Protein AF-A0A256Z0J1-F1 (afdb_monomer_lite)

Secondary structure (DSSP, 8-state):
----SEEEEEEE--S-TT-HHHHHHHHHHHHHHHEETTEE-TTEEEEEE-SS-EEEEETTT--S--SSHHHHHHHHHHHHTT---TTEEEES-GGGS--SEEEEHHHHHHSGGG---TTPPSSEEEEEEEEEETTEEEETTT-S-HHHHHHHHHHHHHHTT---

Radius of gyration: 14.75 Å; chains: 1; bounding box: 40×30×37 Å

Foldseek 3Di:
DLAQQEEEEEEEEDPCLPDLQSLLLVLLLLCLQFDDPPAGQQSYKYWYHYPVWIKIAGSVWADQNDNDSVSSSVVSNCVSVVHDGTRMDTDPDPVPRPAPAEDALLCCVVCVVPDDPVDDDPNYYYYWYWDDDPPAIATPPPRHRNSVSSNVVVVSCVVVVSGD

Structure (mmCIF, N/CA/C/O backbone):
data_AF-A0A256Z0J1-F1
#
_entry.id   AF-A0A256Z0J1-F1
#
loop_
_atom_site.group_PDB
_atom_site.id
_atom_site.type_symbol
_atom_site.label_atom_id
_atom_site.label_alt_id
_atom_site.label_comp_id
_atom_site.label_asym_id
_atom_site.label_entity_id
_atom_site.label_seq_id
_atom_site.pdbx_PDB_ins_code
_atom_site.Cartn_x
_atom_site.Cartn_y
_atom_site.Cartn_z
_atom_site.occupancy
_atom_site.B_iso_or_equiv
_atom_site.auth_seq_id
_atom_site.auth_comp_id
_atom_site.auth_asym_id
_atom_site.auth_atom_id
_atom_site.pdbx_PDB_model_num
ATOM 1 N N . MET A 1 1 ? -5.782 -16.691 -9.161 1.00 43.44 1 MET A N 1
ATOM 2 C CA . MET A 1 1 ? -5.906 -15.248 -8.829 1.00 43.44 1 MET A CA 1
ATOM 3 C C . MET A 1 1 ? -4.965 -14.476 -9.742 1.00 43.44 1 MET A C 1
ATOM 5 O O . MET A 1 1 ? -3.817 -14.888 -9.820 1.00 43.44 1 MET A O 1
ATOM 9 N N . LYS A 1 2 ? -5.387 -13.412 -10.449 1.00 52.56 2 LYS A N 1
ATOM 10 C CA . LYS A 1 2 ? -4.395 -12.513 -11.076 1.00 52.56 2 LYS A CA 1
ATOM 11 C C . LYS A 1 2 ? -3.597 -11.883 -9.928 1.00 52.56 2 LYS A C 1
ATOM 13 O O . LYS A 1 2 ? -4.152 -11.115 -9.148 1.00 52.56 2 LYS A O 1
ATOM 18 N N . SER A 1 3 ? -2.371 -12.370 -9.762 1.00 74.62 3 SER A N 1
ATOM 19 C CA . SER A 1 3 ? -1.482 -12.101 -8.633 1.00 74.62 3 SER A CA 1
ATOM 20 C C . SER A 1 3 ? -1.133 -10.619 -8.571 1.00 74.62 3 SER A C 1
ATOM 22 O O . SER A 1 3 ? -0.901 -10.006 -9.614 1.00 74.62 3 SER A O 1
ATOM 24 N N . CYS A 1 4 ? -1.062 -10.055 -7.364 1.00 88.31 4 CYS A N 1
ATOM 25 C CA . CYS A 1 4 ? -0.420 -8.762 -7.150 1.00 88.31 4 CYS A CA 1
ATOM 26 C C . CYS A 1 4 ? 0.990 -8.833 -7.760 1.00 88.31 4 CYS A C 1
ATOM 28 O O . CYS A 1 4 ? 1.701 -9.812 -7.529 1.00 88.31 4 CYS A O 1
ATOM 30 N N . ARG A 1 5 ? 1.385 -7.851 -8.570 1.00 90.88 5 ARG A N 1
ATOM 31 C CA . ARG A 1 5 ? 2.785 -7.699 -8.994 1.00 90.88 5 ARG A CA 1
ATOM 32 C C . ARG A 1 5 ? 3.553 -6.861 -7.991 1.00 90.88 5 ARG A C 1
ATOM 34 O O . ARG A 1 5 ? 4.674 -7.217 -7.645 1.00 90.88 5 ARG A O 1
ATOM 41 N N . ARG A 1 6 ? 2.911 -5.807 -7.490 1.00 91.81 6 ARG A N 1
ATOM 42 C CA . ARG A 1 6 ? 3.437 -4.915 -6.460 1.00 91.81 6 ARG A CA 1
ATOM 43 C C . ARG A 1 6 ? 2.632 -5.080 -5.188 1.00 91.81 6 ARG A C 1
ATOM 45 O O . ARG A 1 6 ? 1.399 -5.093 -5.228 1.00 91.81 6 ARG A O 1
ATOM 52 N N . VAL A 1 7 ? 3.325 -5.174 -4.067 1.00 95.50 7 VAL A N 1
ATOM 53 C CA . VAL A 1 7 ? 2.710 -5.201 -2.747 1.00 95.50 7 VAL A CA 1
ATOM 54 C C . VAL A 1 7 ? 3.415 -4.184 -1.868 1.00 95.50 7 VAL A C 1
ATOM 56 O O . VAL A 1 7 ? 4.615 -4.289 -1.631 1.00 95.50 7 VAL A O 1
ATOM 59 N N . PHE A 1 8 ? 2.666 -3.223 -1.346 1.00 97.50 8 PHE A N 1
ATOM 60 C CA . PHE A 1 8 ? 3.146 -2.385 -0.255 1.00 97.50 8 PHE A CA 1
ATOM 61 C C . PHE A 1 8 ? 2.707 -3.011 1.061 1.00 97.50 8 PHE A C 1
ATOM 63 O O . PHE A 1 8 ? 1.513 -3.202 1.277 1.00 97.50 8 PHE A O 1
ATOM 70 N N . ILE A 1 9 ? 3.659 -3.360 1.919 1.00 97.38 9 ILE A N 1
ATOM 71 C CA . ILE A 1 9 ? 3.390 -3.870 3.262 1.00 97.38 9 ILE A CA 1
ATOM 72 C C . ILE A 1 9 ? 3.672 -2.734 4.237 1.00 97.38 9 ILE A C 1
ATOM 74 O O . ILE A 1 9 ? 4.802 -2.261 4.365 1.00 97.38 9 ILE A O 1
ATOM 78 N N . ILE A 1 10 ? 2.617 -2.271 4.888 1.00 96.50 10 ILE A N 1
ATOM 79 C CA . ILE A 1 10 ? 2.622 -1.088 5.729 1.00 96.50 10 ILE A CA 1
ATOM 80 C C . ILE A 1 10 ? 2.394 -1.539 7.165 1.00 96.50 10 ILE A C 1
ATOM 82 O O . ILE A 1 10 ? 1.285 -1.921 7.537 1.00 96.50 10 ILE A O 1
ATOM 86 N N . HIS A 1 11 ? 3.445 -1.486 7.973 1.00 94.56 11 HIS A N 1
ATOM 87 C CA . HIS A 1 11 ? 3.341 -1.762 9.399 1.00 94.56 11 HIS A CA 1
ATOM 88 C C . HIS A 1 11 ? 3.052 -0.455 10.123 1.00 94.56 11 HIS A C 1
ATOM 90 O O . HIS A 1 11 ? 3.885 0.453 10.120 1.00 94.56 11 HIS A O 1
ATOM 96 N N . VAL A 1 12 ? 1.875 -0.348 10.732 1.00 87.94 12 VAL A N 1
ATOM 97 C CA . VAL A 1 12 ? 1.452 0.855 11.448 1.00 87.94 12 VAL A CA 1
ATOM 98 C C . VAL A 1 12 ? 1.399 0.549 12.934 1.00 87.94 12 VAL A C 1
ATOM 100 O O . VAL A 1 12 ? 0.428 -0.022 13.431 1.00 87.94 12 VAL A O 1
ATOM 103 N N . TYR A 1 13 ? 2.442 0.949 13.656 1.00 76.75 13 TYR A N 1
ATOM 104 C CA . TYR A 1 13 ? 2.499 0.794 15.104 1.00 76.75 13 TYR A CA 1
ATOM 105 C C . TYR A 1 13 ? 1.979 2.070 15.765 1.00 76.75 13 TYR A C 1
ATOM 107 O O . TYR A 1 13 ? 2.715 3.031 15.962 1.00 76.75 13 TYR A O 1
ATOM 115 N N . SER A 1 14 ? 0.688 2.079 16.097 1.00 70.44 14 SER A N 1
ATOM 116 C CA . SER A 1 14 ? 0.095 3.095 16.968 1.00 70.44 14 SER A CA 1
ATOM 117 C C . SER A 1 14 ? -0.526 2.419 18.181 1.00 70.44 14 SER A C 1
ATOM 119 O O . SER A 1 14 ? -1.242 1.425 18.050 1.00 70.44 14 SER A O 1
ATOM 121 N N . SER A 1 15 ? -0.281 2.974 19.367 1.00 61.97 15 SER A N 1
ATOM 122 C CA . SER A 1 15 ? -0.975 2.571 20.594 1.00 61.97 15 SER A CA 1
ATOM 123 C C . SER A 1 15 ? -2.445 3.019 20.602 1.00 61.97 15 SER A C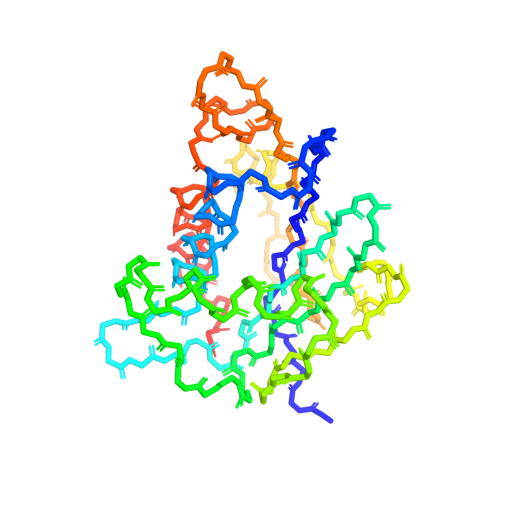 1
ATOM 125 O O . SER A 1 15 ? -3.240 2.506 21.389 1.00 61.97 15 SER A O 1
ATOM 127 N N . LYS A 1 16 ? -2.837 3.934 19.702 1.00 65.06 16 LYS A N 1
ATOM 128 C CA . LYS A 1 16 ? -4.181 4.518 19.603 1.00 65.06 16 LYS A CA 1
ATOM 129 C C . LYS A 1 16 ? -4.884 4.044 18.328 1.00 65.06 16 LYS A C 1
ATOM 131 O O . LYS A 1 16 ? -4.931 4.741 17.322 1.00 65.06 16 LYS A O 1
ATOM 136 N N . THR A 1 17 ? -5.476 2.853 18.372 1.00 58.19 17 THR A N 1
ATOM 137 C CA . THR A 1 17 ? -6.104 2.205 17.198 1.00 58.19 17 THR A CA 1
ATOM 138 C C . THR A 1 17 ? -7.380 2.884 16.669 1.00 58.19 17 THR A C 1
ATOM 140 O O . THR A 1 17 ? -7.864 2.482 15.620 1.00 58.19 17 THR A O 1
ATOM 143 N N . ASN A 1 18 ? -7.929 3.882 17.376 1.00 63.19 18 ASN A N 1
ATOM 144 C CA . ASN A 1 18 ? -9.140 4.637 16.999 1.00 63.19 18 ASN A CA 1
ATOM 145 C C . ASN A 1 18 ? -8.872 6.142 16.801 1.00 63.19 18 ASN A C 1
ATOM 147 O O . ASN A 1 18 ? -9.791 6.954 16.869 1.00 63.19 18 ASN A O 1
ATOM 151 N N . ASP A 1 19 ? -7.616 6.531 16.602 1.00 76.56 19 ASP A N 1
ATOM 152 C CA . ASP A 1 19 ? -7.276 7.914 16.279 1.00 76.56 19 ASP A CA 1
ATOM 153 C C . ASP A 1 19 ? -7.738 8.255 14.846 1.00 76.56 19 ASP A C 1
ATOM 155 O O . ASP A 1 19 ? -7.416 7.556 13.886 1.00 76.56 19 ASP A O 1
ATOM 159 N N . GLU A 1 20 ? -8.499 9.336 14.671 1.00 84.50 20 GLU A N 1
ATOM 160 C CA . GLU A 1 20 ? -8.901 9.810 13.339 1.00 84.50 20 GLU A CA 1
ATOM 161 C C . GLU A 1 20 ? -7.685 10.173 12.474 1.00 84.50 20 GLU A C 1
ATOM 163 O O . GLU A 1 20 ? -7.706 9.953 11.262 1.00 84.50 20 GLU A O 1
ATOM 168 N N . GLY A 1 21 ? -6.596 10.661 13.079 1.00 85.81 21 GLY A N 1
ATOM 169 C CA . GLY A 1 21 ? -5.335 10.885 12.371 1.00 85.81 21 GLY A CA 1
ATOM 170 C C . GLY A 1 21 ? -4.765 9.585 11.802 1.00 85.81 21 GLY A C 1
ATOM 171 O O . GLY A 1 21 ? -4.380 9.525 10.635 1.00 85.81 21 GLY A O 1
ATOM 172 N N . TYR A 1 22 ? -4.805 8.517 12.595 1.00 86.12 22 TYR A N 1
ATOM 173 C CA . TYR A 1 22 ? -4.359 7.183 12.202 1.00 86.12 22 TYR A CA 1
ATOM 174 C C . TYR A 1 22 ? -5.166 6.615 11.024 1.00 86.12 22 TYR A C 1
ATOM 176 O O . TYR A 1 22 ? -4.590 6.143 10.039 1.00 86.12 22 TYR A O 1
ATOM 184 N N . LEU A 1 23 ? -6.499 6.708 11.085 1.00 91.19 23 LEU A N 1
ATOM 185 C CA . LEU A 1 23 ? -7.375 6.248 10.003 1.00 91.19 23 LEU A CA 1
ATOM 186 C C . LEU A 1 23 ? -7.112 7.013 8.700 1.00 91.19 23 LEU A C 1
ATOM 188 O O . LEU A 1 23 ? -7.026 6.400 7.633 1.00 91.19 23 LEU A O 1
ATOM 192 N N . ARG A 1 24 ? -6.921 8.335 8.792 1.00 91.50 24 ARG A N 1
ATOM 193 C CA . ARG A 1 24 ? -6.596 9.192 7.642 1.00 91.50 24 ARG A CA 1
ATOM 194 C C . ARG A 1 24 ? -5.263 8.823 7.001 1.00 91.50 24 ARG A C 1
ATOM 196 O O . ARG A 1 24 ? -5.166 8.817 5.778 1.00 91.50 24 ARG A O 1
ATOM 203 N N . VAL A 1 25 ? -4.244 8.483 7.790 1.00 92.19 25 VAL A N 1
ATOM 204 C CA . VAL A 1 25 ? -2.936 8.059 7.259 1.00 92.19 25 VAL A CA 1
ATOM 205 C C . VAL A 1 25 ? -3.074 6.789 6.429 1.00 92.19 25 VAL A C 1
ATOM 207 O O . VAL A 1 25 ? -2.591 6.748 5.297 1.00 92.19 25 VAL A O 1
ATOM 210 N N . ILE A 1 26 ? -3.772 5.777 6.950 1.00 93.94 26 ILE A N 1
ATOM 211 C CA . ILE A 1 26 ? -4.021 4.536 6.206 1.00 93.94 26 ILE A CA 1
ATOM 212 C C . ILE A 1 26 ? -4.832 4.835 4.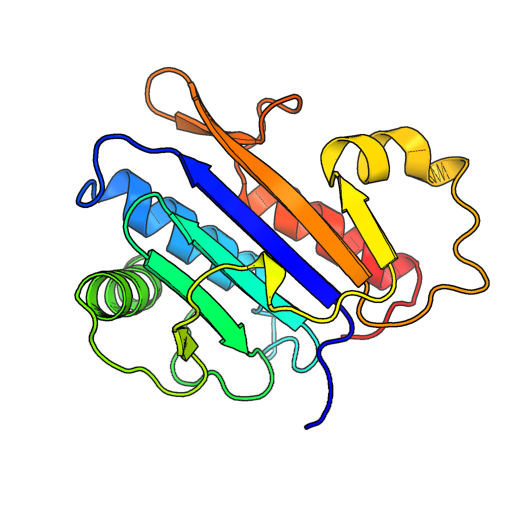941 1.00 93.94 26 ILE A C 1
ATOM 214 O O . ILE A 1 26 ? -4.473 4.368 3.863 1.00 93.94 26 ILE A O 1
ATOM 218 N N . ALA A 1 27 ? -5.885 5.647 5.041 1.00 95.19 27 ALA A N 1
ATOM 219 C CA . ALA A 1 27 ? -6.717 6.015 3.900 1.00 95.19 27 ALA A CA 1
ATOM 220 C C . ALA A 1 27 ? -5.915 6.704 2.786 1.00 95.19 27 ALA A C 1
ATOM 222 O O . ALA A 1 27 ? -6.016 6.307 1.624 1.00 95.19 27 ALA A O 1
ATOM 223 N N . ARG A 1 28 ? -5.049 7.662 3.138 1.00 96.00 28 ARG A N 1
ATOM 224 C CA . ARG A 1 28 ? -4.161 8.348 2.189 1.00 96.00 28 ARG A CA 1
ATOM 225 C C . ARG A 1 28 ? -3.137 7.412 1.568 1.00 96.00 28 ARG A C 1
ATOM 227 O O . ARG A 1 28 ? -2.932 7.460 0.363 1.00 96.00 28 ARG A O 1
ATOM 234 N N . VAL A 1 29 ? -2.538 6.517 2.353 1.00 96.75 29 VAL A N 1
ATOM 235 C CA . VAL A 1 29 ? -1.648 5.467 1.831 1.00 96.75 29 VAL A CA 1
ATOM 236 C C . VAL A 1 29 ? -2.369 4.602 0.800 1.00 96.75 29 VAL A C 1
ATOM 238 O O . VAL A 1 29 ? -1.822 4.316 -0.263 1.00 96.75 29 VAL A O 1
ATOM 241 N N . VAL A 1 30 ? -3.613 4.219 1.086 1.00 96.38 30 VAL A N 1
ATOM 242 C CA . VAL A 1 30 ? -4.426 3.397 0.188 1.00 96.38 30 VAL A CA 1
ATOM 243 C C . VAL A 1 30 ? -4.789 4.145 -1.088 1.00 96.38 30 VAL A C 1
ATOM 245 O O . VAL A 1 30 ? -4.629 3.598 -2.181 1.00 96.38 30 VAL A O 1
ATOM 248 N N . ALA A 1 31 ? -5.231 5.396 -0.964 1.00 96.31 31 ALA A N 1
ATOM 249 C CA . ALA A 1 31 ? -5.551 6.253 -2.095 1.00 96.31 31 ALA A CA 1
ATOM 250 C C . ALA A 1 31 ? -4.316 6.483 -2.982 1.00 96.31 31 ALA A C 1
ATOM 252 O O . ALA A 1 31 ? -4.353 6.155 -4.164 1.00 96.31 31 ALA A O 1
ATOM 253 N N . SER A 1 32 ? -3.196 6.939 -2.416 1.00 95.75 32 SER A N 1
ATOM 254 C CA . SER A 1 32 ? -1.941 7.178 -3.145 1.00 95.75 32 SER A CA 1
ATOM 255 C C . SER A 1 32 ? -1.326 5.908 -3.734 1.00 95.75 32 SER A C 1
ATOM 257 O O . SER A 1 32 ? -0.659 5.947 -4.768 1.00 95.75 32 SER A O 1
ATOM 259 N N . GLY A 1 33 ? -1.530 4.766 -3.081 1.00 95.81 33 GLY A N 1
ATOM 260 C CA . GLY A 1 33 ? -0.983 3.497 -3.535 1.00 95.81 33 GLY A CA 1
ATOM 261 C C . GLY A 1 33 ? -1.787 2.835 -4.650 1.00 95.81 33 GLY A C 1
ATOM 262 O O . GLY A 1 33 ? -1.194 2.131 -5.469 1.00 95.81 33 GLY A O 1
ATOM 263 N N . LEU A 1 34 ? -3.107 3.050 -4.705 1.00 96.06 34 LEU A N 1
ATOM 264 C CA . LEU A 1 34 ? -3.998 2.364 -5.646 1.00 96.06 34 LEU A CA 1
ATOM 265 C C . LEU A 1 34 ? -4.606 3.265 -6.718 1.00 96.06 34 LEU A C 1
ATOM 267 O O . LEU A 1 34 ? -4.879 2.754 -7.801 1.00 96.06 34 LEU A O 1
ATOM 271 N N . LEU A 1 35 ? -4.856 4.547 -6.458 1.00 95.44 35 LEU A N 1
ATOM 272 C CA . LEU A 1 35 ? -5.524 5.423 -7.420 1.00 95.44 35 LEU A CA 1
ATOM 273 C C . LEU A 1 35 ? -4.553 5.946 -8.489 1.00 95.44 35 LEU A C 1
ATOM 275 O O . LEU A 1 35 ? -3.371 6.190 -8.249 1.00 95.44 35 LEU A O 1
ATOM 279 N N . LEU A 1 36 ? -5.092 6.108 -9.692 1.00 92.19 36 LEU A N 1
ATOM 280 C CA . LEU A 1 36 ? -4.510 6.797 -10.842 1.00 92.19 36 LEU A CA 1
ATOM 281 C C . LEU A 1 36 ? -5.465 7.918 -11.257 1.00 92.19 36 LEU A C 1
ATOM 283 O O . LEU A 1 36 ? -6.633 7.903 -10.870 1.00 92.19 36 LEU A O 1
ATOM 287 N N . SER A 1 37 ? -5.011 8.825 -12.125 1.00 86.94 37 SER A N 1
ATOM 288 C CA . SER A 1 37 ? -5.868 9.862 -12.723 1.00 86.94 37 SER A CA 1
ATOM 289 C C . SER A 1 37 ? -7.153 9.294 -13.341 1.00 86.94 37 SER A C 1
ATOM 291 O O . SER A 1 37 ? -8.222 9.867 -13.162 1.00 86.94 37 SER A O 1
ATOM 293 N N . CYS A 1 38 ? -7.060 8.142 -14.014 1.00 85.25 38 CYS A N 1
ATOM 294 C CA . CYS A 1 38 ? -8.182 7.519 -14.722 1.00 85.25 38 CYS A CA 1
ATOM 295 C C . CYS A 1 38 ? -8.564 6.126 -14.185 1.00 85.25 38 CYS A C 1
ATOM 297 O O . CYS A 1 38 ? -9.152 5.331 -14.919 1.00 85.25 38 CYS A O 1
ATOM 299 N N . GLY A 1 39 ? -8.235 5.778 -12.933 1.00 91.69 39 GLY A N 1
ATOM 300 C CA . GLY A 1 39 ? -8.663 4.485 -12.390 1.00 91.69 39 GLY A CA 1
ATOM 301 C C . GLY A 1 39 ? -7.882 3.967 -11.189 1.00 91.69 39 GLY A C 1
ATOM 302 O O . GLY A 1 39 ? -7.507 4.715 -10.294 1.00 91.69 39 GLY A O 1
ATOM 303 N N . ILE A 1 40 ? -7.689 2.645 -11.156 1.00 94.00 40 ILE A N 1
ATOM 304 C CA . ILE A 1 40 ? -7.067 1.914 -10.044 1.00 94.00 40 ILE A CA 1
ATOM 305 C C . ILE A 1 40 ? -5.958 1.013 -10.592 1.00 94.00 40 ILE A C 1
ATOM 307 O O . ILE A 1 40 ? -6.210 0.269 -11.540 1.00 94.00 40 ILE A O 1
ATOM 311 N N . ARG A 1 41 ? -4.779 1.012 -9.961 1.00 94.19 41 ARG A N 1
ATOM 312 C CA . ARG A 1 41 ? -3.657 0.093 -10.224 1.00 94.19 41 ARG A CA 1
ATOM 313 C C . ARG A 1 41 ? -4.078 -1.346 -9.901 1.00 94.19 41 ARG A C 1
ATOM 315 O O . ARG A 1 41 ? -4.100 -1.763 -8.742 1.00 94.19 41 ARG A O 1
ATOM 322 N N . LYS A 1 42 ? -4.501 -2.109 -10.916 1.00 93.94 42 LYS A N 1
ATOM 323 C CA . LYS A 1 42 ? -5.177 -3.409 -10.734 1.00 93.94 42 LYS A CA 1
ATOM 324 C C . LYS A 1 42 ? -4.245 -4.522 -10.250 1.00 93.94 42 LYS A C 1
ATOM 326 O O . LYS A 1 42 ? -4.731 -5.472 -9.634 1.00 93.94 42 LYS A O 1
ATOM 331 N N . ARG A 1 43 ? -2.940 -4.426 -10.497 1.00 93.56 43 ARG A N 1
ATOM 332 C CA . ARG A 1 43 ? -1.914 -5.375 -10.038 1.00 93.56 43 ARG A CA 1
ATOM 333 C C . ARG A 1 43 ? -1.154 -4.885 -8.805 1.00 93.56 43 ARG A C 1
ATOM 335 O O . ARG A 1 43 ? -0.212 -5.559 -8.385 1.00 93.56 43 ARG A O 1
ATOM 342 N N . THR A 1 44 ? -1.579 -3.781 -8.193 1.00 95.25 44 THR A N 1
ATOM 343 C CA . THR A 1 44 ? -1.068 -3.333 -6.895 1.00 95.25 44 THR A CA 1
ATOM 344 C C . THR A 1 44 ? -1.961 -3.832 -5.768 1.00 95.25 44 THR A C 1
ATOM 346 O O . THR A 1 44 ? -3.192 -3.815 -5.856 1.00 95.25 44 THR A O 1
ATOM 349 N N . CYS A 1 45 ? -1.325 -4.270 -4.690 1.00 96.19 45 CYS A N 1
ATOM 350 C CA . CYS A 1 45 ? -1.981 -4.601 -3.438 1.00 96.19 45 CYS A CA 1
ATOM 351 C C . CYS A 1 45 ? -1.312 -3.845 -2.294 1.00 96.19 45 CYS A C 1
ATOM 353 O O . CYS A 1 45 ? -0.118 -3.550 -2.340 1.00 96.19 45 CYS A O 1
ATOM 355 N N . ILE A 1 46 ? -2.089 -3.531 -1.266 1.00 97.69 46 ILE A N 1
ATOM 356 C CA . ILE A 1 46 ? -1.584 -2.871 -0.063 1.00 97.69 46 ILE A CA 1
ATOM 357 C C . ILE A 1 46 ? -1.998 -3.717 1.118 1.00 97.69 46 ILE A C 1
ATOM 359 O O . ILE A 1 46 ? -3.186 -3.957 1.312 1.00 97.69 46 ILE A O 1
ATOM 363 N N . CYS A 1 47 ? -1.021 -4.180 1.879 1.00 97.25 47 CYS A N 1
ATOM 364 C CA . CYS A 1 47 ? -1.246 -4.852 3.138 1.00 97.25 47 CYS A CA 1
ATOM 365 C C . CYS A 1 47 ? -1.005 -3.879 4.278 1.00 97.25 47 CYS A C 1
ATOM 367 O O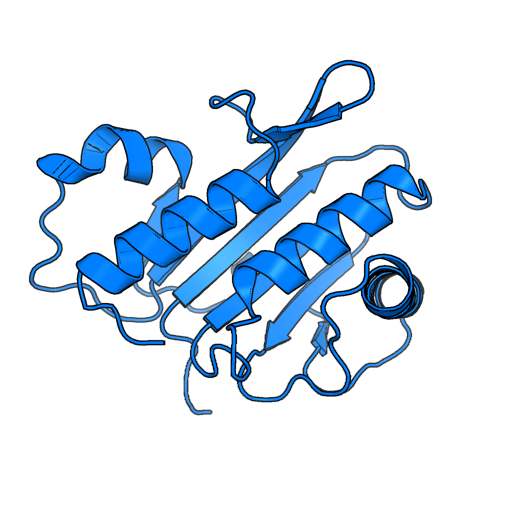 . CYS A 1 47 ? 0.051 -3.252 4.335 1.00 97.25 47 CYS A O 1
ATOM 369 N N . ILE A 1 48 ? -1.982 -3.756 5.163 1.00 96.00 48 ILE A N 1
ATOM 370 C CA . ILE A 1 48 ? -1.898 -2.952 6.372 1.00 96.00 48 ILE A CA 1
ATOM 371 C C . ILE A 1 48 ? -1.814 -3.918 7.545 1.00 96.00 48 ILE A C 1
ATOM 373 O O . ILE A 1 48 ? -2.707 -4.744 7.733 1.00 96.00 48 ILE A O 1
ATOM 377 N N . GLU A 1 49 ? -0.745 -3.808 8.324 1.00 93.75 49 GLU A N 1
ATOM 378 C CA . GLU A 1 49 ? -0.557 -4.555 9.562 1.00 93.75 49 GLU A CA 1
ATOM 379 C C . GLU A 1 49 ? -0.617 -3.585 10.736 1.00 93.75 49 GLU A C 1
ATOM 381 O O . GLU A 1 49 ? 0.120 -2.598 10.799 1.00 93.75 49 GLU A O 1
ATOM 386 N N . THR A 1 50 ? -1.524 -3.865 11.662 1.00 89.19 50 THR A N 1
ATOM 387 C CA . THR A 1 50 ? -1.738 -3.093 12.886 1.00 89.19 50 THR A CA 1
ATOM 388 C C . THR A 1 50 ? -1.597 -4.034 14.086 1.00 89.19 50 THR A C 1
ATOM 390 O O . THR A 1 50 ? -1.671 -5.250 13.911 1.00 89.19 50 THR A O 1
ATOM 393 N N . PRO A 1 51 ? -1.481 -3.526 15.325 1.00 84.12 51 PRO A N 1
ATOM 394 C CA . PRO A 1 51 ? -1.426 -4.391 16.503 1.00 84.12 51 PRO A CA 1
ATOM 395 C C . PRO A 1 51 ? -2.660 -5.286 16.710 1.00 84.12 51 PRO A C 1
ATOM 397 O O . PRO A 1 51 ? -2.570 -6.274 17.429 1.00 84.12 51 PRO A O 1
ATOM 400 N N . LYS A 1 52 ? -3.820 -4.930 16.139 1.00 82.38 52 LYS A N 1
ATOM 401 C CA . LYS A 1 52 ? -5.092 -5.642 16.367 1.00 82.38 52 LYS A CA 1
ATOM 402 C C . LYS A 1 52 ? -5.546 -6.489 15.188 1.00 82.38 52 LYS A C 1
ATOM 404 O O . LYS A 1 52 ? -6.292 -7.442 15.379 1.00 82.38 52 LYS A O 1
ATOM 409 N N . LEU A 1 53 ? -5.174 -6.092 13.980 1.00 90.56 53 LEU A N 1
ATOM 410 C CA . LEU A 1 53 ? -5.690 -6.678 12.753 1.00 90.56 53 LEU A CA 1
ATOM 411 C C . LEU A 1 53 ? -4.728 -6.451 11.593 1.00 90.56 53 LEU A C 1
ATOM 413 O O . LEU A 1 53 ? -4.037 -5.428 11.534 1.00 90.56 53 LEU A O 1
ATOM 417 N N . SER A 1 54 ? -4.764 -7.384 10.650 1.00 94.19 54 SER A N 1
ATOM 418 C CA . SER A 1 54 ? -4.062 -7.296 9.376 1.00 94.19 54 SER A CA 1
ATOM 419 C C . SER A 1 54 ? -5.059 -7.468 8.240 1.00 94.19 54 SER A C 1
ATOM 421 O O . SER A 1 54 ? -5.967 -8.298 8.312 1.00 94.19 54 SER A O 1
ATOM 423 N N . PHE A 1 55 ? -4.913 -6.685 7.178 1.00 95.75 55 PHE A N 1
ATOM 424 C CA . PHE A 1 55 ? -5.758 -6.819 5.996 1.00 95.75 55 PHE A CA 1
ATOM 425 C C . PHE A 1 55 ? -5.022 -6.406 4.734 1.00 95.75 55 PHE A C 1
ATOM 427 O O . PHE A 1 55 ? -4.163 -5.528 4.744 1.00 95.75 55 PHE A O 1
ATOM 434 N N . VAL A 1 56 ? -5.401 -7.026 3.621 1.00 96.88 56 VAL A N 1
ATOM 435 C CA . VAL A 1 56 ? -4.905 -6.687 2.292 1.00 96.88 56 VAL A CA 1
ATOM 436 C C . VAL A 1 56 ? -6.021 -6.105 1.439 1.00 96.88 56 VAL A C 1
ATOM 438 O O . VAL A 1 56 ? -7.120 -6.650 1.344 1.00 96.88 56 VAL A O 1
ATOM 441 N N . ILE A 1 57 ? -5.715 -4.996 0.781 1.00 97.19 57 ILE A N 1
ATOM 442 C CA . ILE A 1 57 ? -6.568 -4.341 -0.199 1.00 97.19 57 ILE A CA 1
ATOM 443 C C . ILE A 1 57 ? -6.055 -4.722 -1.583 1.00 97.19 57 ILE A C 1
ATOM 445 O O . ILE A 1 57 ? -4.903 -4.468 -1.940 1.00 97.19 57 ILE A O 1
ATOM 449 N N . LEU A 1 58 ? -6.927 -5.343 -2.368 1.00 96.19 58 LEU A N 1
ATOM 450 C CA . LEU A 1 58 ? -6.632 -5.851 -3.698 1.00 96.19 58 LEU A CA 1
ATOM 451 C C . LEU A 1 58 ? -7.063 -4.820 -4.744 1.00 96.19 58 LEU A C 1
ATOM 453 O O . LEU A 1 58 ? -8.260 -4.685 -5.009 1.00 96.19 58 LEU A O 1
ATOM 457 N N . GLY A 1 59 ? -6.116 -4.153 -5.412 1.00 95.50 59 GLY A N 1
ATOM 458 C CA . GLY A 1 59 ? -6.420 -3.175 -6.466 1.00 95.50 59 GLY A CA 1
ATOM 459 C C . GLY A 1 59 ? -7.314 -3.740 -7.580 1.00 95.50 59 GLY A C 1
ATOM 460 O O . GLY A 1 59 ? -8.205 -3.062 -8.099 1.00 95.50 59 GLY A O 1
ATOM 461 N N . SER A 1 60 ? -7.157 -5.030 -7.895 1.00 95.19 60 SER A N 1
ATOM 462 C CA . SER A 1 60 ? -7.984 -5.742 -8.880 1.00 95.19 60 SER A CA 1
ATOM 463 C C . SER A 1 60 ? -9.469 -5.823 -8.514 1.00 95.19 60 SER A C 1
ATOM 465 O O . SER A 1 60 ? -10.306 -5.891 -9.414 1.00 95.19 60 SER A O 1
ATOM 467 N N . LYS A 1 61 ? -9.805 -5.817 -7.219 1.00 96.00 61 LYS A N 1
ATOM 468 C CA . LYS A 1 61 ? -11.160 -6.092 -6.716 1.00 96.00 61 LYS A CA 1
ATOM 469 C C . LYS A 1 61 ? -11.791 -4.932 -5.954 1.00 96.00 61 LYS A C 1
ATOM 471 O O . LYS A 1 61 ? -13.014 -4.915 -5.847 1.00 96.00 61 LYS A O 1
ATOM 476 N N . ILE A 1 62 ? -10.997 -4.005 -5.419 1.00 95.81 62 ILE A N 1
ATOM 477 C CA . ILE A 1 62 ? -11.498 -2.872 -4.639 1.00 95.81 62 ILE A CA 1
ATOM 478 C C . ILE A 1 62 ? -12.496 -2.052 -5.466 1.00 95.81 62 ILE A C 1
ATOM 480 O O . ILE A 1 62 ? -12.308 -1.814 -6.663 1.00 95.81 62 ILE A O 1
ATOM 484 N N . ARG A 1 63 ? -13.593 -1.655 -4.824 1.00 93.38 63 ARG A N 1
ATOM 485 C CA . ARG A 1 63 ? -14.651 -0.816 -5.401 1.00 93.38 63 ARG A CA 1
ATOM 486 C C . ARG A 1 63 ? -14.902 0.374 -4.492 1.00 93.38 63 ARG A C 1
ATOM 488 O O . ARG A 1 63 ? -14.614 0.285 -3.310 1.00 93.38 63 ARG A O 1
ATOM 495 N N . ARG A 1 64 ? -15.478 1.453 -5.032 1.00 91.69 64 ARG A N 1
ATOM 496 C CA . ARG A 1 64 ? -15.887 2.641 -4.255 1.00 91.69 64 ARG A CA 1
ATOM 497 C C . ARG A 1 64 ? -14.751 3.280 -3.440 1.00 91.69 64 ARG A C 1
ATOM 499 O O . ARG A 1 64 ? -15.023 3.969 -2.471 1.00 91.69 64 ARG A O 1
ATOM 506 N N . LEU A 1 65 ? -13.496 3.059 -3.833 1.00 93.25 65 LEU A N 1
ATOM 507 C CA . LEU A 1 65 ? -12.369 3.832 -3.325 1.00 93.25 65 LEU A CA 1
ATOM 508 C C . LEU A 1 65 ? -12.347 5.161 -4.081 1.00 93.25 65 LEU A C 1
ATOM 510 O O . LEU A 1 65 ? -12.233 5.158 -5.307 1.00 93.25 65 LEU A O 1
ATOM 514 N N . TYR A 1 66 ? -12.469 6.261 -3.349 1.00 91.12 66 TYR A N 1
ATOM 515 C CA . TYR A 1 66 ? -12.446 7.618 -3.885 1.00 91.12 66 TYR A CA 1
ATOM 516 C C . TYR A 1 66 ? -11.207 8.360 -3.386 1.00 91.12 66 TYR A C 1
ATOM 518 O O . TYR A 1 66 ? -10.578 7.946 -2.410 1.00 91.12 66 TYR A O 1
ATOM 526 N N . SER A 1 67 ? -10.840 9.433 -4.083 1.00 88.88 67 SER A N 1
ATOM 527 C CA . SER A 1 67 ? -9.657 10.239 -3.768 1.00 88.88 67 SER A CA 1
ATOM 528 C C . SER A 1 67 ? -9.859 11.189 -2.591 1.00 88.88 67 SER A C 1
ATOM 530 O O . SER A 1 67 ? -8.878 11.712 -2.074 1.00 88.88 67 SER A O 1
ATOM 532 N N . ASP A 1 68 ? -11.100 11.459 -2.185 1.00 91.88 68 ASP A N 1
ATOM 533 C CA . ASP A 1 68 ? -11.375 12.340 -1.058 1.00 91.88 68 ASP A CA 1
ATOM 534 C C . ASP A 1 68 ? -11.093 11.647 0.285 1.00 91.88 68 ASP A C 1
ATOM 536 O O . ASP A 1 68 ? -11.385 10.462 0.494 1.00 91.88 68 ASP A O 1
ATOM 540 N N . ASP A 1 69 ? -10.531 12.417 1.218 1.00 89.06 69 ASP A N 1
ATOM 541 C CA . ASP A 1 69 ? -10.131 11.924 2.538 1.00 89.06 69 ASP A CA 1
ATOM 542 C C . ASP A 1 69 ? -11.325 11.349 3.320 1.00 89.06 69 ASP A C 1
ATOM 544 O O . ASP A 1 69 ? -11.182 10.340 4.007 1.00 89.06 69 ASP A O 1
ATOM 548 N N . SER A 1 70 ? -12.513 11.955 3.216 1.00 91.81 70 SER A N 1
ATOM 549 C CA . SER A 1 70 ? -13.700 11.537 3.977 1.00 91.81 70 SER A CA 1
ATOM 550 C C . SER A 1 70 ? -14.159 10.127 3.595 1.00 91.81 70 SER A C 1
ATOM 552 O O . SER A 1 70 ? -14.272 9.247 4.456 1.00 91.81 70 SER A O 1
ATOM 554 N N . SER A 1 71 ? -14.370 9.879 2.300 1.00 92.19 71 SER A N 1
ATOM 555 C CA . SER A 1 71 ? -14.872 8.597 1.804 1.00 92.19 71 SER A CA 1
ATOM 556 C C . SER A 1 71 ? -13.862 7.469 1.998 1.00 92.19 71 SER A C 1
ATOM 558 O O . SER A 1 71 ? -14.225 6.381 2.453 1.00 92.19 71 SER A O 1
ATOM 560 N N . SER A 1 72 ? -12.584 7.723 1.701 1.00 93.50 72 SER A N 1
ATOM 561 C CA . SER A 1 72 ? -11.511 6.741 1.895 1.00 93.50 72 SER A CA 1
ATOM 562 C C . 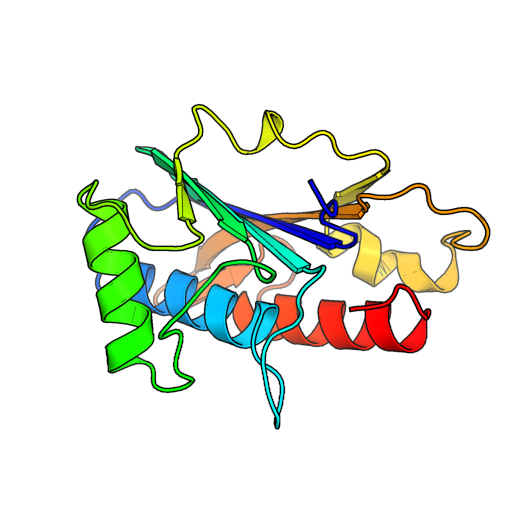SER A 1 72 ? -11.324 6.395 3.378 1.00 93.50 72 SER A C 1
ATOM 564 O O . SER A 1 72 ? -11.280 5.214 3.728 1.00 93.50 72 SER A O 1
ATOM 566 N N . THR A 1 73 ? -11.335 7.391 4.271 1.00 94.75 73 THR A N 1
ATOM 567 C CA . THR A 1 73 ? -11.273 7.176 5.728 1.00 94.75 73 THR A CA 1
ATOM 568 C C . THR A 1 73 ? -12.484 6.396 6.232 1.00 94.75 73 THR A C 1
ATOM 570 O O . THR A 1 73 ? -12.329 5.495 7.055 1.00 94.75 73 THR A O 1
ATOM 573 N N . GLY A 1 74 ? -13.684 6.667 5.709 1.00 94.06 74 GLY A N 1
ATOM 574 C CA . GLY A 1 74 ? -14.895 5.917 6.048 1.00 94.06 74 GLY A CA 1
ATOM 575 C C . GLY A 1 74 ? -14.785 4.419 5.747 1.00 94.06 74 GLY A C 1
ATOM 576 O O . GLY A 1 74 ? -15.193 3.601 6.571 1.00 94.06 74 GLY A O 1
ATOM 577 N N . ILE A 1 75 ? -14.180 4.043 4.615 1.00 94.38 75 ILE A N 1
ATOM 578 C CA . ILE A 1 75 ? -13.925 2.633 4.273 1.00 94.38 75 ILE A CA 1
ATOM 579 C C . ILE A 1 75 ? -12.958 2.005 5.274 1.00 94.38 75 ILE A C 1
ATOM 581 O O . ILE A 1 75 ? -13.243 0.936 5.813 1.00 94.38 75 ILE A O 1
ATOM 585 N N . ILE A 1 76 ? -11.836 2.673 5.549 1.00 93.81 76 ILE A N 1
ATOM 586 C CA . ILE A 1 76 ? -10.820 2.167 6.479 1.00 93.81 76 ILE A CA 1
ATOM 587 C C . ILE A 1 76 ? -11.384 2.012 7.894 1.00 93.81 76 ILE A C 1
ATOM 589 O O . ILE A 1 76 ? -11.137 0.990 8.533 1.00 93.81 76 ILE A O 1
ATOM 593 N N . ARG A 1 77 ? -12.194 2.970 8.361 1.00 93.12 77 ARG A N 1
ATOM 594 C CA . ARG A 1 77 ? -12.866 2.908 9.666 1.00 93.12 77 ARG A CA 1
ATOM 595 C C . ARG A 1 77 ? -13.715 1.642 9.796 1.00 93.12 77 ARG A C 1
ATOM 597 O O . ARG A 1 77 ? -13.548 0.905 10.761 1.00 93.12 77 ARG A O 1
ATOM 604 N N . ARG A 1 78 ? -14.563 1.362 8.800 1.00 92.50 78 ARG A N 1
ATOM 605 C CA . ARG A 1 78 ? -15.430 0.170 8.778 1.00 92.50 78 ARG A CA 1
ATOM 606 C C . ARG A 1 78 ? -14.616 -1.124 8.782 1.00 92.50 78 ARG A C 1
ATOM 608 O O . ARG A 1 78 ? -14.903 -2.030 9.554 1.00 92.50 78 ARG A O 1
ATOM 615 N N . VAL A 1 79 ? -13.552 -1.187 7.981 1.00 92.75 79 VAL A N 1
ATOM 616 C CA . VAL A 1 79 ? -12.656 -2.355 7.933 1.00 92.75 79 VAL A CA 1
ATOM 617 C C . VAL A 1 79 ? -11.963 -2.591 9.274 1.00 92.75 79 VAL A C 1
ATOM 619 O O . VAL A 1 79 ? -11.911 -3.725 9.738 1.00 92.75 79 VAL A O 1
ATOM 622 N N . ILE A 1 80 ? -11.465 -1.540 9.931 1.00 90.00 80 ILE A N 1
ATOM 623 C CA . ILE A 1 80 ? -10.836 -1.655 11.257 1.00 90.00 80 ILE A CA 1
ATOM 624 C C . ILE A 1 80 ? -11.841 -2.101 12.327 1.00 90.00 80 ILE A C 1
ATOM 626 O O . ILE A 1 80 ? -11.470 -2.793 13.272 1.00 90.00 80 ILE A O 1
ATOM 630 N N . GLN A 1 81 ? -13.121 -1.770 12.156 1.00 89.81 81 GLN A N 1
ATOM 631 C CA . GLN A 1 81 ? -14.222 -2.274 12.982 1.00 89.81 81 GLN A CA 1
ATOM 632 C C . GLN A 1 81 ? -14.623 -3.725 12.644 1.00 89.81 81 GLN A C 1
ATOM 634 O O . GLN A 1 81 ? -15.542 -4.262 13.257 1.00 89.81 81 GLN A O 1
ATOM 639 N N . GLY A 1 82 ? -13.932 -4.377 11.703 1.00 89.19 82 GLY A N 1
ATOM 640 C CA . GLY A 1 82 ? -14.185 -5.757 11.288 1.00 89.19 82 GLY A CA 1
ATOM 641 C C . GLY A 1 82 ? -15.276 -5.899 10.228 1.00 89.19 82 GLY A C 1
ATOM 642 O O . GLY A 1 82 ? -15.646 -7.019 9.877 1.00 89.19 82 GLY A O 1
ATOM 643 N N . GLU A 1 83 ? -15.798 -4.795 9.690 1.00 92.62 83 GLU A N 1
ATOM 644 C CA . GLU A 1 83 ? -16.813 -4.869 8.648 1.00 92.62 83 GLU A CA 1
ATOM 645 C C . GLU A 1 83 ? -16.190 -5.263 7.299 1.00 92.62 83 GLU A C 1
ATOM 647 O O . GLU A 1 83 ? -15.186 -4.681 6.868 1.00 92.62 83 GLU A O 1
ATOM 652 N N . PRO A 1 84 ? -16.789 -6.226 6.579 1.00 92.69 84 PRO A N 1
ATOM 653 C CA . PRO A 1 84 ? -16.280 -6.650 5.287 1.00 92.69 84 PRO A CA 1
ATOM 654 C C . PRO A 1 84 ? -16.465 -5.556 4.232 1.00 92.69 84 PRO A C 1
ATOM 656 O O . PRO A 1 84 ? -17.488 -4.871 4.169 1.00 92.69 84 PRO A O 1
ATOM 659 N N . HIS A 1 85 ? -15.496 -5.450 3.325 1.00 96.19 85 HIS A N 1
ATOM 660 C CA . HIS A 1 85 ? -15.565 -4.546 2.184 1.00 96.19 85 HIS A CA 1
ATOM 661 C C . HIS A 1 85 ? -15.072 -5.236 0.909 1.00 96.19 85 HIS A C 1
ATOM 663 O O . HIS A 1 85 ? -14.123 -6.019 0.920 1.00 96.19 85 HIS A O 1
ATOM 669 N N . THR A 1 86 ? -15.706 -4.938 -0.229 1.00 95.81 86 THR A N 1
ATOM 670 C CA . THR A 1 86 ? -15.342 -5.565 -1.508 1.00 95.81 86 THR A CA 1
ATOM 671 C C . THR A 1 86 ? -13.889 -5.257 -1.867 1.00 95.81 86 THR A C 1
ATOM 673 O O . THR A 1 86 ? -13.502 -4.095 -1.959 1.00 95.81 86 THR A O 1
ATOM 676 N N . GLY A 1 87 ? -13.099 -6.307 -2.104 1.00 95.25 87 GLY A N 1
ATOM 677 C CA . GLY A 1 87 ? -11.680 -6.196 -2.443 1.00 95.25 87 GLY A CA 1
ATOM 678 C C . GLY A 1 87 ? -10.743 -6.035 -1.249 1.00 95.25 87 GLY A C 1
ATOM 679 O O . GLY A 1 87 ? -9.561 -5.800 -1.475 1.00 95.25 87 GLY A O 1
ATOM 680 N N . ILE A 1 88 ? -11.243 -6.192 -0.022 1.00 96.81 88 ILE A N 1
ATOM 681 C CA . ILE A 1 88 ? -10.446 -6.209 1.205 1.00 96.81 88 ILE A CA 1
ATOM 682 C C . ILE A 1 88 ? -10.569 -7.591 1.847 1.00 96.81 88 ILE A C 1
ATOM 684 O O . ILE A 1 88 ? -11.673 -8.119 1.964 1.00 96.81 88 ILE A O 1
ATOM 688 N N . LEU A 1 89 ? -9.436 -8.192 2.212 1.00 95.81 89 LEU A N 1
ATOM 689 C CA . LEU A 1 89 ? -9.368 -9.493 2.877 1.00 95.81 89 LEU A CA 1
ATOM 690 C C . LEU A 1 89 ? -8.633 -9.343 4.205 1.00 95.81 89 LEU A C 1
ATOM 692 O O . LEU A 1 89 ? -7.543 -8.776 4.232 1.00 95.81 89 LEU A O 1
ATOM 696 N N . PHE A 1 90 ? -9.212 -9.872 5.278 1.00 95.62 90 PHE A N 1
ATOM 697 C CA . PHE A 1 90 ? -8.534 -9.979 6.566 1.00 95.62 90 PHE A CA 1
ATOM 698 C C . PHE A 1 90 ? -7.530 -11.131 6.535 1.00 95.62 90 PHE A C 1
ATOM 700 O O . PHE A 1 90 ? -7.794 -12.173 5.936 1.00 95.62 90 PHE A O 1
ATOM 707 N N . LEU A 1 91 ? -6.385 -10.913 7.170 1.00 94.75 91 LEU A N 1
ATOM 708 C CA . LEU A 1 91 ? -5.284 -11.861 7.303 1.00 94.75 91 LEU A CA 1
ATOM 709 C C . LEU A 1 91 ? -4.931 -11.981 8.789 1.00 94.75 91 LEU A C 1
ATOM 711 O O . LEU A 1 91 ? -5.176 -11.051 9.560 1.00 94.75 91 LEU A O 1
ATOM 715 N N . SER A 1 92 ? -4.306 -13.084 9.192 1.00 92.88 92 SER A N 1
ATOM 716 C CA . SER A 1 92 ? -3.645 -13.150 10.500 1.00 92.88 92 SER A CA 1
ATOM 717 C C . SER A 1 92 ? -2.391 -12.267 10.519 1.00 92.88 92 SER A C 1
ATOM 719 O O . SER A 1 92 ? -2.131 -11.581 11.506 1.00 92.88 92 SER A O 1
ATOM 721 N N . SER A 1 93 ? -1.660 -12.194 9.400 1.00 93.38 93 SER A N 1
ATOM 722 C CA . SER A 1 93 ? -0.511 -11.300 9.221 1.00 93.38 93 SER A CA 1
ATOM 723 C C . SER A 1 93 ? -0.261 -10.975 7.748 1.00 93.38 93 SER A C 1
ATOM 725 O O . SER A 1 93 ? -0.541 -11.776 6.855 1.00 93.38 93 SER A O 1
ATOM 727 N N . CYS A 1 94 ? 0.360 -9.823 7.479 1.00 93.62 94 CYS A N 1
ATOM 728 C CA . CYS A 1 94 ? 0.840 -9.488 6.133 1.00 93.62 94 CYS A CA 1
ATOM 729 C C . CYS A 1 94 ? 1.946 -10.425 5.618 1.00 93.62 94 CYS A C 1
ATOM 731 O O . CYS A 1 94 ? 2.234 -10.438 4.420 1.00 93.62 94 CYS A O 1
ATOM 733 N N . SER A 1 95 ? 2.550 -11.227 6.499 1.00 88.88 95 SER A N 1
ATOM 734 C CA . SER A 1 95 ? 3.501 -12.283 6.132 1.00 88.88 95 SER A CA 1
ATOM 735 C C . SER A 1 95 ? 2.878 -13.427 5.323 1.00 88.88 95 SER A C 1
ATOM 737 O O . SER A 1 95 ? 3.605 -14.115 4.612 1.00 88.88 95 SER A O 1
ATOM 739 N N . GLU A 1 96 ? 1.550 -13.589 5.350 1.00 88.69 96 GLU A N 1
ATOM 740 C CA . GLU A 1 96 ? 0.833 -14.569 4.519 1.00 88.69 96 GLU A CA 1
ATOM 741 C C . GLU A 1 96 ? 0.905 -14.257 3.019 1.00 88.69 96 GLU A C 1
ATOM 743 O O . GLU A 1 96 ? 0.613 -15.108 2.173 1.00 88.69 96 GLU A O 1
ATOM 748 N N . LEU A 1 97 ? 1.290 -13.031 2.656 1.00 88.19 97 LEU A N 1
ATOM 749 C CA . LEU A 1 97 ? 1.484 -12.668 1.263 1.00 88.19 97 LEU A CA 1
ATOM 750 C C . LEU A 1 97 ? 2.724 -13.381 0.715 1.00 88.19 97 LEU A C 1
ATOM 752 O O . LEU A 1 97 ? 3.843 -13.163 1.172 1.00 88.19 97 LEU A O 1
ATOM 756 N N . ASN A 1 98 ? 2.517 -14.214 -0.308 1.00 87.00 98 ASN A N 1
ATOM 757 C CA . ASN A 1 98 ? 3.558 -14.991 -0.990 1.00 87.00 98 ASN A CA 1
ATOM 758 C C . ASN A 1 98 ? 4.455 -14.095 -1.868 1.00 87.00 98 ASN A C 1
ATOM 760 O O . ASN A 1 98 ? 4.420 -14.166 -3.098 1.00 87.00 98 ASN A O 1
ATOM 764 N N . CYS A 1 99 ? 5.215 -13.209 -1.226 1.00 89.31 99 CYS A N 1
ATOM 765 C CA . CYS A 1 99 ? 6.214 -12.346 -1.840 1.00 89.31 99 CYS A CA 1
ATOM 766 C C . CYS A 1 99 ? 7.331 -13.196 -2.449 1.00 89.31 99 CYS A C 1
ATOM 768 O O . CYS A 1 99 ? 7.939 -14.006 -1.752 1.00 89.31 99 CYS A O 1
ATOM 770 N N . LYS A 1 100 ? 7.635 -12.995 -3.734 1.00 90.00 100 LYS A N 1
ATOM 771 C CA . LYS A 1 100 ? 8.803 -13.631 -4.363 1.00 90.00 100 LYS A CA 1
ATOM 772 C C . LYS A 1 100 ? 10.078 -12.852 -4.103 1.00 90.00 100 LYS A C 1
ATOM 774 O O . LYS A 1 100 ? 11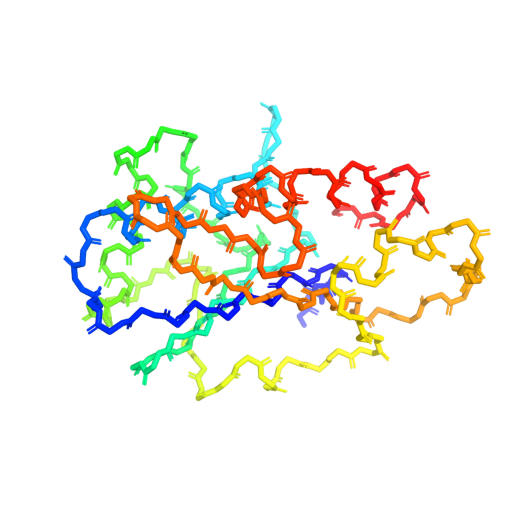.131 -13.452 -3.934 1.00 90.00 100 LYS A O 1
ATOM 779 N N . VAL A 1 101 ? 9.962 -11.531 -4.032 1.00 89.19 101 VAL A N 1
ATOM 780 C CA . VAL A 1 101 ? 11.052 -10.630 -3.667 1.00 89.19 101 VAL A CA 1
ATOM 781 C C . VAL A 1 101 ? 10.540 -9.676 -2.599 1.00 89.19 101 VAL A C 1
ATOM 783 O O . VAL A 1 101 ? 9.408 -9.194 -2.679 1.00 89.19 101 VAL A O 1
ATOM 786 N N . LYS A 1 102 ? 11.355 -9.420 -1.576 1.00 92.25 102 LYS A N 1
ATOM 787 C CA . LYS A 1 102 ? 10.981 -8.588 -0.433 1.00 92.25 102 LYS A CA 1
ATOM 788 C C . LYS A 1 102 ? 12.102 -7.603 -0.124 1.00 92.25 102 LYS A C 1
ATOM 790 O O . LYS A 1 102 ? 13.192 -8.021 0.247 1.00 92.25 102 LYS A O 1
ATOM 795 N N . PHE A 1 103 ? 11.807 -6.310 -0.212 1.00 92.75 103 PHE A N 1
ATOM 796 C CA . PHE A 1 103 ? 12.715 -5.251 0.217 1.00 92.75 103 PHE A CA 1
ATOM 797 C C . PHE A 1 103 ? 12.119 -4.443 1.367 1.00 92.75 103 PHE A C 1
ATOM 799 O O . PHE A 1 103 ? 10.900 -4.364 1.560 1.00 92.75 103 PHE A O 1
ATOM 806 N N . ASN A 1 104 ? 13.005 -3.827 2.142 1.00 94.75 104 ASN A N 1
ATOM 807 C CA . ASN A 1 104 ? 12.647 -2.680 2.960 1.00 94.75 104 ASN A CA 1
ATOM 808 C C . ASN A 1 104 ? 12.570 -1.454 2.037 1.00 94.75 104 ASN A C 1
ATOM 810 O O . ASN A 1 104 ? 13.490 -1.225 1.259 1.00 94.75 104 ASN A O 1
ATOM 814 N N . ALA A 1 105 ? 11.483 -0.689 2.113 1.00 94.06 105 ALA A N 1
ATOM 815 C CA . ALA A 1 105 ? 11.224 0.440 1.227 1.00 94.06 105 ALA A CA 1
ATOM 816 C C . ALA A 1 105 ? 12.294 1.539 1.320 1.00 94.06 105 ALA A C 1
ATOM 818 O O . ALA A 1 105 ? 12.678 2.093 0.299 1.00 94.06 105 ALA A O 1
ATOM 819 N N . VAL A 1 106 ? 12.804 1.817 2.524 1.00 93.25 106 VAL A N 1
ATOM 820 C CA . VAL A 1 106 ? 13.839 2.837 2.749 1.00 93.25 106 VAL A CA 1
ATOM 821 C C . VAL A 1 106 ? 15.146 2.419 2.091 1.00 93.25 106 VAL A C 1
ATOM 823 O O . VAL A 1 106 ? 15.721 3.183 1.325 1.00 93.25 106 VAL A O 1
ATOM 826 N N . LYS A 1 107 ? 15.574 1.173 2.325 1.00 91.88 107 LYS A N 1
ATOM 827 C CA . LYS A 1 107 ? 16.767 0.622 1.665 1.00 91.88 107 LYS A CA 1
ATOM 828 C C . LYS A 1 107 ? 16.606 0.596 0.149 1.00 91.88 107 LYS A C 1
ATOM 830 O O . LYS A 1 107 ? 17.488 1.047 -0.558 1.00 91.88 107 LYS A O 1
ATOM 835 N N . PHE A 1 108 ? 15.450 0.152 -0.342 1.00 92.00 108 PHE A N 1
ATOM 836 C CA . PHE A 1 108 ? 15.156 0.131 -1.775 1.00 92.00 108 PHE A CA 1
ATOM 837 C C . PHE A 1 108 ? 15.298 1.515 -2.423 1.00 92.00 108 PHE A C 1
ATOM 839 O O . PHE A 1 108 ? 15.844 1.620 -3.514 1.00 92.00 108 PHE A O 1
ATOM 846 N N . MET A 1 109 ? 14.825 2.572 -1.756 1.00 89.94 109 MET A N 1
ATOM 847 C CA . MET A 1 109 ? 14.965 3.940 -2.261 1.00 89.94 109 MET A CA 1
ATOM 848 C C . MET A 1 109 ? 16.413 4.438 -2.234 1.00 89.94 109 MET A C 1
ATOM 850 O O . MET A 1 109 ? 16.808 5.149 -3.150 1.00 89.94 109 MET A O 1
ATOM 854 N N . ASN A 1 110 ? 17.192 4.067 -1.215 1.00 89.50 110 ASN A N 1
ATOM 855 C CA . ASN A 1 110 ? 18.589 4.488 -1.085 1.00 89.50 110 ASN A CA 1
ATOM 856 C C . ASN A 1 110 ? 19.536 3.726 -2.024 1.00 89.50 110 ASN A C 1
ATOM 858 O O . ASN A 1 110 ? 20.519 4.294 -2.485 1.00 89.50 110 ASN A O 1
ATOM 862 N N . ASP A 1 111 ? 19.228 2.463 -2.319 1.00 89.50 111 ASP A N 1
ATOM 863 C CA . ASP A 1 111 ? 20.114 1.558 -3.057 1.00 89.50 111 ASP A CA 1
ATOM 864 C C . ASP A 1 111 ? 19.711 1.421 -4.538 1.00 89.50 111 ASP A C 1
ATOM 866 O O . ASP A 1 111 ? 20.255 0.574 -5.249 1.00 89.50 111 ASP A O 1
ATOM 870 N N . LEU A 1 112 ? 18.756 2.235 -5.012 1.00 84.19 112 LEU A N 1
ATOM 871 C CA . LEU A 1 112 ? 18.100 2.084 -6.316 1.00 84.19 112 LEU A CA 1
ATOM 872 C C . LEU A 1 112 ? 19.088 1.971 -7.485 1.00 84.19 112 LEU A C 1
ATOM 874 O O . LEU A 1 112 ? 18.913 1.110 -8.342 1.00 84.19 112 LEU A O 1
ATOM 878 N N . ASP A 1 113 ? 20.142 2.787 -7.479 1.00 81.38 113 ASP A N 1
ATOM 879 C CA . ASP A 1 113 ? 21.150 2.837 -8.547 1.00 81.38 113 ASP A CA 1
ATOM 880 C C . ASP A 1 113 ? 22.040 1.584 -8.602 1.00 81.38 113 ASP A C 1
ATOM 882 O O . ASP A 1 113 ? 22.724 1.337 -9.593 1.00 81.38 113 ASP A O 1
ATOM 886 N N . THR A 1 114 ? 22.041 0.785 -7.534 1.00 81.50 114 THR A N 1
ATOM 887 C CA . THR A 1 114 ? 22.885 -0.412 -7.386 1.00 81.50 114 THR A CA 1
ATOM 888 C C . THR A 1 114 ? 22.101 -1.718 -7.455 1.00 81.50 114 THR A C 1
ATOM 890 O O . THR A 1 114 ? 22.695 -2.797 -7.486 1.00 81.50 114 THR A O 1
ATOM 893 N N . LEU A 1 115 ? 20.768 -1.646 -7.470 1.00 79.06 115 LEU A N 1
ATOM 894 C CA . LEU A 1 115 ? 19.913 -2.823 -7.495 1.00 79.06 115 LEU A CA 1
ATOM 895 C C . LEU A 1 115 ? 19.819 -3.391 -8.915 1.00 79.06 115 LEU A C 1
ATOM 897 O O . LEU A 1 115 ? 19.320 -2.739 -9.830 1.00 79.06 115 LEU A O 1
ATOM 901 N N . ASP A 1 116 ? 20.221 -4.652 -9.081 1.00 73.06 116 ASP A N 1
ATOM 902 C CA . ASP A 1 116 ? 19.920 -5.402 -10.299 1.00 73.06 116 ASP A CA 1
ATOM 903 C C . ASP A 1 116 ? 18.443 -5.820 -10.298 1.00 73.06 116 ASP A C 1
ATOM 905 O O . ASP A 1 116 ? 18.008 -6.733 -9.590 1.00 73.06 116 ASP A O 1
ATOM 909 N N . LEU A 1 117 ? 17.654 -5.096 -11.087 1.00 72.62 117 LEU A N 1
ATOM 910 C CA . LEU A 1 117 ? 16.219 -5.300 -11.246 1.00 72.62 117 LEU A CA 1
ATOM 911 C C . LEU A 1 117 ? 15.874 -6.053 -12.545 1.00 72.62 117 LEU A C 1
ATOM 913 O O . LEU A 1 117 ? 14.692 -6.247 -12.839 1.00 72.62 117 LEU A O 1
ATOM 917 N N . GLY A 1 118 ? 16.876 -6.519 -13.305 1.00 65.94 118 GLY A N 1
ATOM 918 C CA . GLY A 1 118 ? 16.693 -7.163 -14.612 1.00 65.94 118 GLY A CA 1
ATOM 919 C C . GLY A 1 118 ? 15.903 -8.478 -14.575 1.00 65.94 118 GLY A C 1
ATOM 920 O O . GLY A 1 118 ? 15.329 -8.881 -15.587 1.00 65.94 118 GLY A O 1
ATOM 921 N N . SER A 1 119 ? 15.808 -9.130 -13.410 1.00 67.88 119 SER A N 1
ATOM 922 C CA . SER A 1 119 ? 15.132 -10.426 -13.239 1.00 67.88 119 SER A CA 1
ATOM 923 C C . SER A 1 119 ? 14.258 -10.515 -11.979 1.00 67.88 119 SER A C 1
ATOM 925 O O . SER A 1 119 ? 14.262 -11.532 -11.276 1.00 67.88 119 SER A O 1
ATOM 927 N N . ILE A 1 120 ? 13.499 -9.464 -11.650 1.00 78.12 120 ILE A N 1
ATOM 928 C CA . ILE A 1 120 ? 12.598 -9.508 -10.487 1.00 78.12 120 ILE A CA 1
ATOM 929 C C . ILE A 1 120 ? 11.489 -10.543 -10.699 1.00 78.12 120 ILE A C 1
ATOM 931 O O . ILE A 1 120 ? 10.682 -10.461 -11.627 1.00 78.12 120 ILE A O 1
ATOM 935 N N . SER A 1 121 ? 11.394 -11.483 -9.759 1.00 84.56 121 SER A N 1
ATOM 936 C CA . SER A 1 121 ? 10.232 -12.359 -9.624 1.00 84.56 121 SER A CA 1
ATOM 937 C C . SER A 1 121 ? 9.092 -11.646 -8.890 1.00 84.56 121 SER A C 1
ATOM 939 O O . SER A 1 121 ? 9.306 -10.959 -7.894 1.00 84.56 121 SER A O 1
ATOM 941 N N . TYR A 1 122 ? 7.856 -11.848 -9.347 1.00 86.44 122 TYR A N 1
ATOM 942 C CA . TYR A 1 122 ? 6.663 -11.215 -8.774 1.00 86.44 122 TYR A CA 1
ATOM 943 C C . TYR A 1 122 ? 5.858 -12.187 -7.903 1.00 86.44 122 TYR A C 1
ATOM 945 O O . TYR A 1 122 ? 5.744 -13.356 -8.280 1.00 86.44 122 TYR A O 1
ATOM 953 N N . PRO A 1 123 ? 5.234 -11.734 -6.796 1.00 90.56 123 PRO A N 1
ATOM 954 C CA . PRO A 1 123 ? 5.097 -10.345 -6.342 1.00 90.56 123 PRO A CA 1
ATOM 955 C C . PRO A 1 123 ? 6.369 -9.753 -5.718 1.00 90.56 123 PRO A C 1
ATOM 957 O O . PRO A 1 123 ? 7.029 -10.413 -4.913 1.00 90.56 123 PRO A O 1
ATOM 960 N N . LEU A 1 124 ? 6.644 -8.488 -6.039 1.00 92.44 124 LEU A N 1
ATOM 961 C CA . LEU A 1 124 ? 7.617 -7.639 -5.357 1.00 92.44 124 LEU A CA 1
ATOM 962 C C . LEU A 1 124 ? 6.941 -6.958 -4.164 1.00 92.44 124 LEU A C 1
ATOM 964 O O . LEU A 1 124 ? 5.948 -6.246 -4.334 1.00 92.44 124 LEU A O 1
ATOM 968 N N . CYS A 1 125 ? 7.493 -7.152 -2.973 1.00 94.62 125 CYS A N 1
ATOM 969 C CA . CYS A 1 125 ? 6.970 -6.601 -1.733 1.00 94.62 125 CYS A CA 1
ATOM 970 C C . CYS A 1 125 ? 7.905 -5.544 -1.148 1.00 94.62 125 CYS A C 1
ATOM 972 O O . CYS A 1 125 ? 9.065 -5.829 -0.852 1.00 94.62 125 CYS A O 1
ATOM 974 N N . LEU A 1 126 ? 7.376 -4.347 -0.914 1.00 96.06 126 LEU A N 1
ATOM 975 C CA . LEU A 1 126 ? 8.081 -3.239 -0.278 1.00 96.06 126 LEU A CA 1
ATOM 976 C C . LEU A 1 126 ? 7.500 -3.012 1.114 1.00 96.06 126 LEU A C 1
ATOM 978 O O . LEU A 1 126 ? 6.331 -2.655 1.251 1.00 96.06 126 LEU A O 1
ATOM 982 N N . ASN A 1 127 ? 8.314 -3.244 2.141 1.00 96.62 127 ASN A N 1
ATOM 983 C CA . ASN A 1 127 ? 7.898 -3.123 3.537 1.00 96.62 127 ASN A CA 1
ATOM 984 C C . ASN A 1 127 ? 8.335 -1.782 4.092 1.00 96.62 127 ASN A C 1
ATOM 986 O O . ASN A 1 127 ? 9.506 -1.418 3.971 1.00 96.62 127 ASN A O 1
ATOM 990 N N . MET A 1 128 ? 7.428 -1.095 4.768 1.00 96.00 128 MET A N 1
ATOM 991 C CA . MET A 1 128 ? 7.733 0.134 5.484 1.00 96.00 128 MET A CA 1
ATOM 992 C C . MET A 1 128 ? 7.070 0.133 6.852 1.00 96.00 128 MET A C 1
ATOM 994 O O . MET A 1 128 ? 5.975 -0.404 7.031 1.00 96.00 128 MET A O 1
ATOM 998 N N . ARG A 1 129 ? 7.762 0.727 7.820 1.00 95.12 129 ARG A N 1
ATOM 999 C CA . ARG A 1 129 ? 7.256 0.936 9.172 1.00 95.12 129 ARG A CA 1
ATOM 1000 C C . ARG A 1 129 ? 6.868 2.392 9.322 1.00 95.12 129 ARG A C 1
ATOM 1002 O O . ARG A 1 129 ? 7.642 3.276 8.964 1.00 95.12 129 ARG A O 1
ATOM 1009 N N . ILE A 1 130 ? 5.663 2.614 9.821 1.00 93.12 130 ILE A N 1
ATOM 1010 C CA . ILE A 1 130 ? 5.147 3.933 10.148 1.00 93.12 130 ILE A CA 1
ATOM 1011 C C . ILE A 1 130 ? 5.282 4.121 11.654 1.00 93.12 130 ILE A C 1
ATOM 1013 O O . ILE A 1 130 ? 4.800 3.293 12.432 1.00 93.12 130 ILE A O 1
ATOM 1017 N N . THR A 1 131 ? 5.908 5.224 12.042 1.00 90.56 131 THR A N 1
ATOM 1018 C CA . THR A 1 131 ? 6.028 5.685 13.424 1.00 90.56 131 THR A CA 1
ATOM 1019 C C . THR A 1 131 ? 5.335 7.033 13.582 1.00 90.56 131 THR A C 1
ATOM 1021 O O . THR A 1 131 ? 5.030 7.719 12.603 1.00 90.56 131 THR A O 1
ATOM 1024 N N . GLN A 1 132 ? 5.047 7.402 14.827 1.00 86.94 132 GLN A N 1
ATOM 1025 C CA . GLN A 1 132 ? 4.539 8.726 15.158 1.00 86.94 132 GLN A CA 1
ATOM 1026 C C . GLN A 1 132 ? 5.709 9.618 15.592 1.00 86.94 132 GLN A C 1
ATOM 1028 O O . GLN A 1 132 ? 6.407 9.295 16.551 1.00 86.94 132 GLN A O 1
ATOM 1033 N N . ASP A 1 133 ? 5.906 10.731 14.890 1.00 83.12 133 ASP A N 1
ATOM 1034 C CA . ASP A 1 133 ? 6.835 11.802 15.247 1.00 83.12 133 ASP A CA 1
ATOM 1035 C C . ASP A 1 133 ? 6.027 13.059 15.591 1.00 83.12 133 ASP A C 1
ATOM 1037 O O . ASP A 1 133 ? 5.452 13.718 14.718 1.00 83.12 133 ASP A O 1
ATOM 1041 N N . ARG A 1 134 ? 5.941 13.359 16.893 1.00 82.50 134 ARG A N 1
ATOM 1042 C CA . ARG A 1 134 ? 5.082 14.414 17.454 1.00 82.50 134 ARG A CA 1
ATOM 1043 C C . ARG A 1 134 ? 3.625 14.235 16.991 1.00 82.50 134 ARG A C 1
ATOM 1045 O O . ARG A 1 134 ? 2.979 13.246 17.343 1.00 82.50 134 ARG A O 1
ATOM 1052 N N . ASP A 1 135 ? 3.130 15.158 16.172 1.00 83.38 135 ASP A N 1
ATOM 1053 C CA . ASP A 1 135 ? 1.756 15.189 15.663 1.00 83.38 135 ASP A CA 1
ATOM 1054 C C . ASP A 1 135 ? 1.621 14.597 14.250 1.00 83.38 135 ASP A C 1
ATOM 1056 O O . ASP A 1 135 ? 0.557 14.683 13.635 1.00 83.38 135 ASP A O 1
ATOM 1060 N N . ARG A 1 136 ? 2.693 14.010 13.701 1.00 87.50 136 ARG A N 1
ATOM 1061 C CA . ARG A 1 136 ? 2.718 13.452 12.344 1.00 87.50 136 ARG A CA 1
ATOM 1062 C C . ARG A 1 136 ? 3.056 11.971 12.356 1.00 87.50 136 ARG A C 1
ATOM 1064 O O . ARG A 1 136 ? 3.792 11.481 13.205 1.00 87.50 136 ARG A O 1
ATOM 1071 N N . TYR A 1 137 ? 2.538 11.262 11.362 1.00 90.25 137 TYR A N 1
ATOM 1072 C CA . TYR A 1 137 ? 2.927 9.886 11.082 1.00 90.25 137 TYR A CA 1
ATOM 1073 C C . TYR A 1 137 ? 3.925 9.889 9.932 1.00 90.25 137 TYR A C 1
ATOM 1075 O O . TYR A 1 137 ? 3.653 10.468 8.879 1.00 90.25 137 TYR A O 1
ATOM 1083 N N . VAL A 1 138 ? 5.071 9.245 10.127 1.00 93.44 138 VAL A N 1
ATOM 1084 C CA . VAL A 1 138 ? 6.182 9.241 9.171 1.00 93.44 138 VAL A CA 1
ATOM 1085 C C . VAL A 1 138 ? 6.706 7.830 8.952 1.00 93.44 138 VAL A C 1
ATOM 1087 O O . VAL A 1 138 ? 6.524 6.945 9.786 1.00 93.44 138 VAL A O 1
ATOM 1090 N N . VAL A 1 139 ? 7.356 7.603 7.813 1.00 94.56 139 VAL A N 1
ATOM 1091 C CA . VAL A 1 139 ? 8.100 6.368 7.564 1.00 94.56 139 VAL A CA 1
ATOM 1092 C C . VAL A 1 139 ? 9.413 6.409 8.339 1.00 94.56 139 VAL A C 1
ATOM 1094 O O . VAL A 1 139 ? 10.220 7.331 8.175 1.00 94.56 139 VAL A O 1
ATOM 1097 N N . GLU A 1 140 ? 9.621 5.393 9.172 1.00 92.44 140 GLU A N 1
ATOM 1098 C CA . GLU A 1 140 ? 10.831 5.208 9.972 1.00 92.44 140 GLU A CA 1
ATOM 1099 C C . GLU A 1 140 ? 12.072 5.223 9.069 1.00 92.44 140 GLU A C 1
ATOM 1101 O O . GLU A 1 140 ? 12.146 4.468 8.103 1.00 92.44 140 GLU A O 1
ATOM 1106 N N . GLY A 1 141 ? 13.039 6.095 9.367 1.00 91.62 141 GLY A N 1
ATOM 1107 C CA . GLY A 1 141 ? 14.274 6.251 8.589 1.00 91.62 141 GLY A CA 1
ATOM 1108 C C . GLY A 1 141 ? 14.207 7.242 7.419 1.00 91.62 141 GLY A C 1
ATOM 1109 O O . GLY A 1 141 ? 15.257 7.582 6.887 1.00 91.62 141 GLY A O 1
ATOM 1110 N N . LEU A 1 142 ? 13.021 7.743 7.043 1.00 91.56 142 LEU A N 1
ATOM 1111 C CA . LEU A 1 142 ? 12.868 8.777 6.003 1.00 91.56 142 LEU A CA 1
ATOM 1112 C C . LEU A 1 142 ? 12.324 10.108 6.535 1.00 91.56 142 LEU A C 1
ATOM 1114 O O . LEU A 1 142 ? 12.561 11.143 5.921 1.00 91.56 142 LEU A O 1
ATOM 1118 N N . GLY A 1 143 ? 11.550 10.099 7.627 1.00 90.69 143 GLY A N 1
ATOM 1119 C CA . GLY A 1 143 ? 10.903 11.316 8.145 1.00 90.69 143 GLY A CA 1
ATOM 1120 C C . GLY A 1 143 ? 9.831 11.901 7.209 1.00 90.69 143 GLY A C 1
ATOM 1121 O O . GLY A 1 143 ? 9.379 13.028 7.400 1.00 90.69 143 GLY A O 1
ATOM 1122 N N . LEU A 1 144 ? 9.417 11.139 6.192 1.00 94.31 144 LEU A N 1
ATOM 1123 C CA . LEU A 1 144 ? 8.402 11.521 5.213 1.00 94.31 144 LEU A CA 1
ATOM 1124 C C . LEU A 1 144 ? 7.059 10.882 5.539 1.00 94.31 144 LEU A C 1
ATOM 1126 O O . LEU A 1 144 ? 6.995 9.753 6.026 1.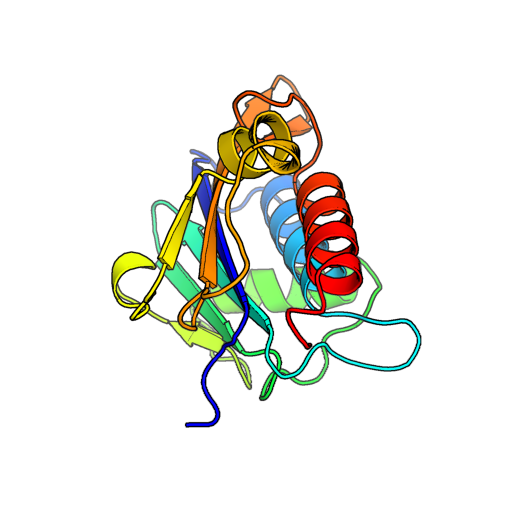00 94.31 144 LEU A O 1
ATOM 1130 N N . GLU A 1 145 ? 5.976 11.578 5.203 1.00 94.75 145 GLU A N 1
ATOM 1131 C CA . GLU A 1 145 ? 4.641 11.015 5.359 1.00 94.75 145 GLU A CA 1
ATOM 1132 C C . GLU A 1 145 ? 4.443 9.791 4.444 1.00 94.75 145 GLU A C 1
ATOM 1134 O O . GLU A 1 145 ? 4.845 9.810 3.274 1.00 94.75 145 GLU A O 1
ATOM 1139 N N . PRO A 1 146 ? 3.799 8.721 4.941 1.00 95.81 146 PRO A N 1
ATOM 1140 C CA . PRO A 1 146 ? 3.734 7.435 4.250 1.00 95.81 146 PRO A CA 1
ATOM 1141 C C . PRO A 1 146 ? 3.123 7.482 2.849 1.00 95.81 146 PRO A C 1
ATOM 1143 O O . PRO A 1 146 ? 3.566 6.759 1.959 1.00 95.81 146 PRO A O 1
ATOM 1146 N N . TRP A 1 147 ? 2.134 8.347 2.616 1.00 95.94 147 TRP A N 1
ATOM 1147 C CA . TRP A 1 147 ? 1.511 8.471 1.297 1.00 95.94 147 TRP A CA 1
ATOM 1148 C C . TRP A 1 147 ? 2.451 9.097 0.256 1.00 95.94 147 TRP A C 1
ATOM 1150 O O . TRP A 1 147 ? 2.387 8.717 -0.915 1.00 95.94 147 TRP A O 1
ATOM 1160 N N . TYR A 1 148 ? 3.365 9.991 0.657 1.00 96.56 148 TYR A N 1
ATOM 1161 C CA . TYR A 1 148 ? 4.397 10.508 -0.246 1.00 96.56 148 TYR A CA 1
ATOM 1162 C C . TYR A 1 148 ? 5.392 9.413 -0.606 1.00 96.56 148 TYR A C 1
ATOM 1164 O O . TYR A 1 148 ? 5.698 9.241 -1.781 1.00 96.56 148 TYR A O 1
ATOM 1172 N N . VAL A 1 149 ? 5.826 8.618 0.375 1.00 96.94 149 VAL A N 1
ATOM 1173 C CA . VAL A 1 149 ? 6.737 7.488 0.136 1.00 96.94 149 VAL A CA 1
ATOM 1174 C C . VAL A 1 149 ? 6.109 6.477 -0.823 1.00 96.94 149 VAL A C 1
ATOM 1176 O O . VAL A 1 149 ? 6.731 6.095 -1.809 1.00 96.94 149 VAL A O 1
ATOM 1179 N N . VAL A 1 150 ? 4.848 6.098 -0.606 1.00 97.06 150 VAL A N 1
ATOM 1180 C CA . VAL A 1 150 ? 4.119 5.199 -1.515 1.00 97.06 150 VAL A CA 1
ATOM 1181 C C . VAL A 1 150 ? 3.976 5.795 -2.918 1.00 97.06 150 VAL A C 1
ATOM 1183 O O . VAL A 1 150 ? 4.124 5.072 -3.902 1.00 97.06 150 VAL A O 1
ATOM 1186 N N . THR A 1 151 ? 3.734 7.103 -3.028 1.00 96.44 151 THR A N 1
ATOM 1187 C CA . THR A 1 151 ? 3.663 7.797 -4.324 1.00 96.44 151 THR A CA 1
ATOM 1188 C C . THR A 1 151 ? 5.004 7.744 -5.055 1.00 96.44 151 THR A C 1
ATOM 1190 O O . THR A 1 151 ? 5.042 7.345 -6.217 1.00 96.44 151 THR A O 1
ATOM 1193 N N . ILE A 1 152 ? 6.101 8.079 -4.368 1.00 95.75 152 ILE A N 1
ATOM 1194 C CA . ILE A 1 152 ? 7.460 8.033 -4.922 1.00 95.75 152 ILE A CA 1
ATOM 1195 C C . ILE A 1 152 ? 7.787 6.614 -5.386 1.00 95.75 152 ILE A C 1
ATOM 1197 O O . ILE A 1 152 ? 8.167 6.427 -6.534 1.00 95.75 152 ILE A O 1
ATOM 1201 N N . LEU A 1 153 ? 7.546 5.602 -4.548 1.00 95.50 153 LEU A N 1
ATOM 1202 C CA . LEU A 1 153 ? 7.783 4.205 -4.911 1.00 95.50 153 LEU A CA 1
ATOM 1203 C C . LEU A 1 153 ? 6.949 3.769 -6.115 1.00 95.50 153 LEU A C 1
ATOM 1205 O O . LEU A 1 153 ? 7.451 3.053 -6.974 1.00 95.50 153 LEU A O 1
ATOM 1209 N N . ASN A 1 154 ? 5.685 4.187 -6.207 1.00 95.19 154 ASN A N 1
ATOM 1210 C CA . ASN A 1 154 ? 4.867 3.898 -7.381 1.00 95.19 154 ASN A CA 1
ATOM 1211 C C . ASN A 1 154 ? 5.476 4.497 -8.655 1.00 95.19 154 ASN A C 1
ATOM 1213 O O . ASN A 1 154 ? 5.566 3.778 -9.645 1.00 95.19 154 ASN A O 1
ATOM 1217 N N . ILE A 1 155 ? 5.925 5.756 -8.613 1.00 93.19 155 ILE A N 1
ATOM 1218 C CA . ILE A 1 155 ? 6.600 6.425 -9.737 1.00 93.19 155 ILE A CA 1
ATOM 1219 C C . ILE A 1 155 ? 7.898 5.693 -10.097 1.00 93.19 155 ILE A C 1
ATOM 1221 O O . ILE A 1 155 ? 8.133 5.391 -11.263 1.00 93.19 155 ILE A O 1
ATOM 1225 N N . THR A 1 156 ? 8.715 5.341 -9.103 1.00 92.12 156 THR A N 1
ATOM 1226 C CA . THR A 1 156 ? 9.956 4.586 -9.304 1.00 92.12 156 THR A CA 1
ATOM 1227 C C . THR A 1 156 ? 9.685 3.242 -9.978 1.00 92.12 156 THR A C 1
ATOM 1229 O O . THR A 1 156 ? 10.302 2.921 -10.987 1.00 92.12 156 THR A O 1
ATOM 1232 N N . LEU A 1 157 ? 8.723 2.467 -9.473 1.00 91.19 157 LEU A N 1
ATOM 1233 C CA . LEU A 1 157 ? 8.360 1.170 -10.049 1.00 91.19 157 LEU A CA 1
ATOM 1234 C C . LEU A 1 157 ? 7.728 1.303 -11.445 1.00 91.19 157 LEU A C 1
ATOM 1236 O O . LEU A 1 157 ? 7.894 0.403 -12.268 1.00 91.19 157 LEU A O 1
ATOM 1240 N N . ASP A 1 158 ? 7.012 2.397 -11.723 1.00 90.12 158 ASP A N 1
ATOM 1241 C CA . ASP A 1 158 ? 6.492 2.711 -13.061 1.00 90.12 158 ASP A CA 1
ATOM 1242 C C . ASP A 1 158 ? 7.637 2.965 -14.050 1.00 90.12 158 ASP A C 1
ATOM 1244 O O . ASP A 1 158 ? 7.659 2.355 -15.118 1.00 90.12 158 ASP A O 1
ATOM 1248 N N . ASN A 1 159 ? 8.627 3.778 -13.669 1.00 88.75 159 ASN A N 1
ATOM 1249 C CA . ASN A 1 159 ? 9.804 4.070 -14.497 1.00 88.75 159 ASN A CA 1
ATOM 1250 C C . ASN A 1 159 ? 10.660 2.825 -14.773 1.00 88.75 159 ASN A C 1
ATOM 1252 O O . ASN A 1 159 ? 11.288 2.723 -15.822 1.00 88.75 159 ASN A O 1
ATOM 1256 N N . LEU A 1 160 ? 10.650 1.861 -13.852 1.00 85.62 160 LEU A N 1
ATOM 1257 C CA . LEU A 1 160 ? 11.311 0.564 -14.004 1.00 85.62 160 LEU A CA 1
ATOM 1258 C C . LEU A 1 160 ? 10.497 -0.448 -14.831 1.00 85.62 160 LEU A C 1
ATOM 1260 O O . LEU A 1 160 ? 10.917 -1.591 -14.989 1.00 85.62 160 LEU A O 1
ATOM 1264 N N . GLY A 1 161 ? 9.309 -0.079 -15.320 1.00 82.88 161 GLY A N 1
ATOM 1265 C CA . GLY A 1 161 ? 8.456 -0.971 -16.109 1.00 82.88 161 GLY A CA 1
ATOM 1266 C C . GLY A 1 161 ? 7.852 -2.129 -15.307 1.00 82.88 161 GLY A C 1
ATOM 1267 O O . GLY A 1 161 ? 7.375 -3.107 -15.887 1.00 82.88 161 GLY A O 1
ATOM 1268 N N . ILE A 1 162 ? 7.832 -2.044 -13.972 1.00 78.88 162 ILE A N 1
ATOM 1269 C CA . ILE A 1 162 ? 7.275 -3.073 -13.083 1.00 78.88 162 ILE A CA 1
ATOM 1270 C C . ILE A 1 162 ? 5.744 -2.971 -13.101 1.00 78.88 162 ILE A C 1
ATOM 1272 O O . ILE A 1 162 ? 5.132 -2.706 -12.095 1.00 78.88 162 ILE A O 1
ATOM 1276 N N . ASP A 1 163 ? 5.103 -3.105 -14.252 1.00 67.50 163 ASP A N 1
ATOM 1277 C CA . ASP A 1 163 ? 3.679 -2.909 -14.588 1.00 67.50 163 ASP A CA 1
ATOM 1278 C C . ASP A 1 163 ? 2.599 -2.879 -13.464 1.00 67.50 163 ASP A C 1
ATOM 1280 O O . ASP A 1 163 ? 2.573 -3.726 -12.559 1.00 67.50 163 ASP A O 1
ATOM 1284 N N . THR A 1 164 ? 1.645 -1.944 -13.610 1.00 56.66 164 THR A N 1
ATOM 1285 C CA . THR A 1 164 ? 0.453 -1.727 -12.746 1.00 56.66 164 THR A CA 1
ATOM 1286 C C . THR A 1 164 ? -0.708 -2.689 -12.964 1.00 56.66 164 THR A C 1
ATOM 1288 O O . THR A 1 164 ? -0.706 -3.489 -13.927 1.00 56.66 164 THR A O 1
#

Sequence (164 aa):
MKSCRRVFIIHVYSSKTNDEGYLRVIARVVASGLLLSCGIRKRTCICIETPKLSFVILGSKIRRLYSDDSSSTGIIRRVIQGEPHTGILFLSSCSELNCKVKFNAVKFMNDLDTLDLGSISYPLCLNMRITQDRDRYVVEGLGLEPWYVVTILNITLDNLGIDT

pLDDT: mean 89.36, std 9.32, range [43.44, 97.69]